Protein AF-A0A9D4TEA9-F1 (afdb_monomer_lite)

Secondary structure (DSSP, 8-state):
--HHHHHHHHHHHHHHHS--------PPP-SPP-SGGGSPPPHHHHHHHHHHS-TTSPP-TT---HHHHHT--HHHHHHHHHHHHHHHHHT---S---

Foldseek 3Di:
DDPVVVVVVVVVCCVVPPDDPPPDPPDDDPDDDDPVLLDQDDLVNLLVVLVPDDQPDQDDVVNDGSVNSNPDDPVVSVVVSVVVRVCSVVVHDPPDDD

Radius of gyration: 24.1 Å; chains: 1; bounding box: 57×52×38 Å

Organism: Rhipicephalus sanguineus (NCBI:txid34632)

pLDDT: mean 82.48, std 9.32, range [36.69, 93.81]

Structure (mmCIF, N/CA/C/O backbone):
data_AF-A0A9D4TEA9-F1
#
_entry.id   AF-A0A9D4TEA9-F1
#
loop_
_atom_site.group_PDB
_atom_site.id
_atom_site.type_symbol
_atom_site.label_ato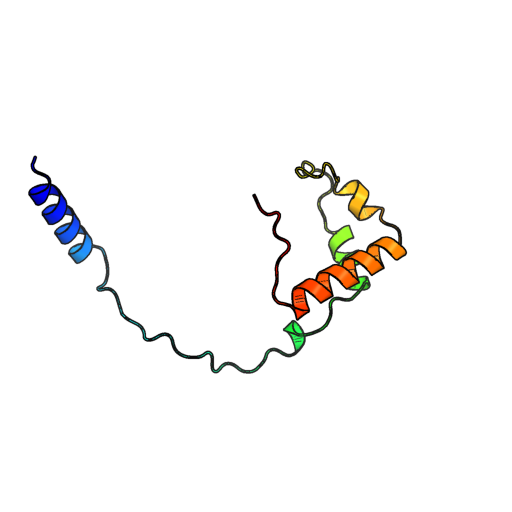m_id
_atom_site.label_alt_id
_atom_site.label_comp_id
_atom_site.label_asym_id
_atom_site.label_entity_id
_atom_site.label_seq_id
_atom_site.pdbx_PDB_ins_code
_atom_site.Cartn_x
_atom_site.Cartn_y
_atom_site.Cartn_z
_atom_site.occupancy
_atom_site.B_iso_or_equiv
_atom_site.auth_seq_id
_atom_site.auth_comp_id
_atom_site.auth_asym_id
_atom_site.auth_atom_id
_atom_site.pdbx_PDB_model_num
ATOM 1 N N . MET A 1 1 ? 37.610 38.470 -7.226 1.00 59.06 1 MET A N 1
ATOM 2 C CA . MET A 1 1 ? 37.529 37.021 -7.496 1.00 59.06 1 MET A CA 1
ATOM 3 C C . MET A 1 1 ? 36.556 36.858 -8.634 1.00 59.06 1 MET A C 1
ATOM 5 O O . MET A 1 1 ? 35.363 37.066 -8.445 1.00 59.06 1 MET A O 1
ATOM 9 N N . ASP A 1 2 ? 37.096 36.629 -9.822 1.00 78.00 2 ASP A N 1
ATOM 10 C CA . ASP A 1 2 ? 36.324 36.581 -11.057 1.00 78.00 2 ASP A CA 1
ATOM 11 C C . ASP A 1 2 ? 35.653 35.214 -11.218 1.00 78.00 2 ASP A C 1
ATOM 13 O O . ASP A 1 2 ? 36.156 34.195 -10.744 1.00 78.00 2 ASP A O 1
ATOM 17 N N . ALA A 1 3 ? 34.515 35.162 -11.910 1.00 73.50 3 ALA A N 1
ATOM 18 C CA . ALA A 1 3 ? 33.771 33.914 -12.119 1.00 73.50 3 ALA A CA 1
ATOM 19 C C . ALA A 1 3 ? 34.610 32.823 -12.824 1.00 73.50 3 ALA A C 1
ATOM 21 O O . ALA A 1 3 ? 34.409 31.628 -12.596 1.00 73.50 3 ALA A O 1
ATOM 22 N N . ALA A 1 4 ? 35.587 33.233 -13.638 1.00 76.25 4 ALA A N 1
ATOM 23 C CA . ALA A 1 4 ? 36.528 32.342 -14.316 1.00 76.25 4 ALA A CA 1
ATOM 24 C C . ALA A 1 4 ? 37.501 31.640 -13.347 1.00 76.25 4 ALA A C 1
ATOM 26 O O . ALA A 1 4 ? 37.881 30.488 -13.575 1.00 76.25 4 ALA A O 1
ATOM 27 N N . ASP A 1 5 ? 37.862 32.305 -12.249 1.00 83.88 5 ASP A N 1
ATOM 28 C CA . ASP A 1 5 ? 38.771 31.779 -11.227 1.00 83.88 5 ASP A CA 1
ATOM 29 C C . ASP A 1 5 ? 38.077 30.687 -10.397 1.00 83.88 5 ASP A C 1
ATOM 31 O O . ASP A 1 5 ? 38.581 29.571 -10.264 1.00 83.88 5 ASP A O 1
ATOM 35 N N . LEU A 1 6 ? 36.834 30.938 -9.969 1.00 80.88 6 LEU A N 1
ATOM 36 C CA . LEU A 1 6 ? 36.013 29.944 -9.265 1.00 80.88 6 LEU A CA 1
ATOM 37 C C . LEU A 1 6 ? 35.741 28.702 -10.124 1.00 80.88 6 LEU A C 1
ATOM 39 O O . LEU A 1 6 ? 35.861 27.579 -9.635 1.00 80.88 6 LEU A O 1
ATOM 43 N N . SER A 1 7 ? 35.430 28.884 -11.410 1.00 84.00 7 SER A N 1
ATOM 44 C CA . SER A 1 7 ? 35.211 27.772 -12.349 1.00 84.00 7 SER A CA 1
ATOM 45 C C . SER A 1 7 ? 36.451 26.877 -12.487 1.00 84.00 7 SER A C 1
ATOM 47 O O . SER A 1 7 ? 36.364 25.643 -12.482 1.00 84.00 7 SER A O 1
ATOM 49 N N . SER A 1 8 ? 37.631 27.499 -12.519 1.00 82.06 8 SER A N 1
ATOM 50 C CA . SER A 1 8 ? 38.915 26.799 -12.582 1.00 82.06 8 SER A CA 1
ATOM 51 C C . SER A 1 8 ? 39.208 26.031 -11.287 1.00 82.06 8 SER A C 1
ATOM 53 O O . SER A 1 8 ? 39.649 24.879 -11.340 1.00 82.06 8 SER A O 1
ATOM 55 N N . MET A 1 9 ? 38.890 26.610 -10.121 1.00 85.62 9 MET A N 1
ATOM 56 C CA . MET A 1 9 ? 39.021 25.928 -8.827 1.00 85.62 9 MET A CA 1
ATOM 57 C C . MET A 1 9 ? 38.089 24.718 -8.706 1.00 85.62 9 MET A C 1
ATOM 59 O O . MET A 1 9 ? 38.533 23.644 -8.292 1.00 85.62 9 MET A O 1
ATOM 63 N N . PHE A 1 10 ? 36.817 24.858 -9.095 1.00 85.88 10 PHE A N 1
ATOM 64 C CA . PHE A 1 10 ? 35.858 23.750 -9.071 1.00 85.88 10 PHE A CA 1
ATOM 65 C C . PHE A 1 10 ? 36.275 22.615 -10.006 1.00 85.88 10 PHE A C 1
ATOM 67 O O . PHE A 1 10 ? 36.204 21.451 -9.617 1.00 85.88 10 PHE A O 1
ATOM 74 N N . SER A 1 11 ? 36.792 22.939 -11.192 1.00 82.25 11 SER A N 1
ATOM 75 C CA . SER A 1 11 ? 37.298 21.943 -12.143 1.00 82.25 11 SER A CA 1
ATOM 76 C C . SER A 1 11 ? 38.503 21.176 -11.584 1.00 82.25 11 SER A C 1
ATOM 78 O O . SER A 1 11 ? 38.580 19.950 -11.694 1.00 82.25 11 SER A O 1
ATOM 80 N N . ASN A 1 12 ? 39.420 21.876 -10.910 1.00 84.12 12 ASN A N 1
ATOM 81 C CA . ASN A 1 12 ? 40.585 21.260 -10.279 1.00 84.12 12 ASN A CA 1
ATOM 82 C C . ASN A 1 12 ? 40.174 20.336 -9.119 1.00 84.12 12 ASN A C 1
ATOM 84 O O . ASN A 1 12 ? 40.614 19.187 -9.044 1.00 84.12 12 ASN A O 1
ATOM 88 N N . LEU A 1 13 ? 39.257 20.792 -8.262 1.00 83.81 13 LEU A N 1
ATOM 89 C CA . LEU A 1 13 ? 38.719 19.980 -7.169 1.00 83.81 13 LEU A CA 1
ATOM 90 C C . LEU A 1 13 ? 37.969 18.748 -7.679 1.00 83.81 13 LEU A C 1
ATOM 92 O O . LEU A 1 13 ? 38.185 17.657 -7.148 1.00 83.81 13 LEU A O 1
ATOM 96 N N . ALA A 1 14 ? 37.151 18.901 -8.723 1.00 83.25 14 ALA A N 1
ATOM 97 C CA . ALA A 1 14 ? 36.442 17.794 -9.353 1.00 83.25 14 ALA A CA 1
ATOM 98 C C . ALA A 1 14 ? 37.428 16.738 -9.873 1.00 83.25 14 ALA A C 1
ATOM 100 O O . ALA A 1 14 ? 37.312 15.575 -9.501 1.00 83.25 14 ALA A O 1
ATOM 101 N N . SER A 1 15 ? 38.466 17.140 -10.614 1.00 78.06 15 SER A N 1
ATOM 102 C CA . SER A 1 15 ? 39.475 16.206 -11.144 1.00 78.06 15 SER A CA 1
ATOM 103 C C . SER A 1 15 ? 40.266 15.450 -10.068 1.00 78.06 15 SER A C 1
ATOM 105 O O . SER A 1 15 ? 40.708 14.327 -10.296 1.00 78.06 15 SER A O 1
ATOM 107 N N . LYS A 1 16 ? 40.453 16.052 -8.886 1.00 82.56 16 LYS A N 1
ATOM 108 C CA . LYS A 1 16 ? 41.252 15.467 -7.801 1.00 82.56 16 LYS A CA 1
ATOM 109 C C . LYS A 1 16 ? 40.434 14.575 -6.868 1.00 82.56 16 LYS A C 1
ATOM 111 O O . LYS A 1 16 ? 41.003 13.736 -6.172 1.00 82.56 16 LYS A O 1
ATOM 116 N N . ARG A 1 17 ? 39.120 14.800 -6.781 1.00 84.31 17 ARG A N 1
ATOM 117 C CA . ARG A 1 17 ? 38.233 14.139 -5.809 1.00 84.31 17 ARG A CA 1
ATOM 118 C C . ARG A 1 17 ? 37.238 13.180 -6.441 1.00 84.31 17 ARG A C 1
ATOM 120 O O . ARG A 1 17 ? 36.789 12.274 -5.746 1.00 84.31 17 ARG A O 1
ATOM 127 N N . MET A 1 18 ? 36.883 13.376 -7.707 1.00 82.06 18 MET A N 1
ATOM 128 C CA . MET A 1 18 ? 35.911 12.538 -8.397 1.00 82.06 18 MET A CA 1
ATOM 129 C C . MET A 1 18 ? 36.626 11.621 -9.393 1.00 82.06 18 MET A C 1
ATOM 131 O O . MET A 1 18 ? 37.512 12.082 -10.116 1.00 82.06 18 MET A O 1
ATOM 135 N N . PRO A 1 19 ? 36.259 10.330 -9.460 1.00 76.75 19 PRO A N 1
ATOM 136 C CA . PRO A 1 19 ? 36.656 9.498 -10.586 1.00 76.75 19 PRO A CA 1
ATOM 137 C C . PRO A 1 19 ? 36.116 10.114 -11.890 1.00 76.75 19 PRO A C 1
ATOM 139 O O . PRO A 1 19 ? 35.081 10.791 -11.858 1.00 76.75 19 PRO A O 1
ATOM 142 N N . PRO A 1 20 ? 36.794 9.909 -13.035 1.00 75.75 20 PRO A N 1
ATOM 143 C CA . PRO A 1 20 ? 36.285 10.383 -14.315 1.00 75.75 20 PRO A CA 1
ATOM 144 C C . PRO A 1 20 ? 34.866 9.839 -14.526 1.00 75.75 20 PRO A C 1
ATOM 146 O O . PRO A 1 20 ? 34.596 8.702 -14.127 1.00 75.75 20 PRO A O 1
ATOM 149 N N . PRO A 1 21 ? 33.947 10.621 -15.120 1.00 71.50 21 PRO A N 1
ATOM 150 C CA . PRO A 1 21 ? 32.592 10.158 -15.368 1.00 71.50 21 PRO A CA 1
ATOM 151 C C . PRO A 1 21 ? 32.649 8.942 -16.293 1.00 71.50 21 PRO A C 1
ATOM 153 O O . PRO A 1 21 ? 32.874 9.063 -17.498 1.00 71.50 21 PRO A O 1
ATOM 156 N N . THR A 1 22 ? 32.477 7.752 -15.724 1.00 72.94 22 THR A N 1
ATOM 157 C CA . THR A 1 22 ? 32.385 6.520 -16.498 1.00 72.94 22 THR A CA 1
ATOM 158 C C . THR A 1 22 ? 31.051 6.549 -17.227 1.00 72.94 22 THR A C 1
ATOM 160 O O . THR A 1 22 ? 29.998 6.359 -16.619 1.00 72.94 22 THR A O 1
ATOM 163 N N . GLN A 1 23 ? 31.087 6.797 -18.535 1.00 70.94 23 GLN A N 1
ATOM 164 C CA . GLN A 1 23 ? 29.926 6.610 -19.399 1.00 70.94 23 GLN A CA 1
ATOM 165 C C . GLN A 1 23 ? 29.712 5.106 -19.569 1.00 70.94 23 GLN A C 1
ATOM 167 O O . GLN A 1 23 ? 30.210 4.486 -20.506 1.00 70.94 23 GLN A O 1
ATOM 172 N N . ILE A 1 24 ? 29.038 4.493 -18.599 1.00 76.19 24 ILE A N 1
ATOM 173 C CA . ILE A 1 24 ? 28.596 3.108 -18.711 1.00 76.19 24 ILE A CA 1
ATOM 174 C C . ILE A 1 24 ? 27.411 3.138 -19.682 1.00 76.19 24 ILE A C 1
ATOM 176 O O . ILE A 1 24 ? 26.405 3.770 -19.351 1.00 76.19 24 ILE A O 1
ATOM 180 N N . PRO A 1 25 ? 27.500 2.515 -20.875 1.00 79.19 25 PRO A N 1
ATOM 181 C CA . PRO A 1 25 ? 26.333 2.394 -21.732 1.00 79.19 25 PRO A CA 1
ATOM 182 C C . PRO A 1 25 ? 25.259 1.655 -20.940 1.00 79.19 25 PRO A C 1
ATOM 184 O O . PRO A 1 25 ? 25.532 0.602 -20.354 1.00 79.19 25 PRO A O 1
ATOM 187 N N . MET A 1 26 ? 24.065 2.240 -20.877 1.00 74.69 26 MET A N 1
ATOM 188 C CA . MET A 1 26 ? 22.923 1.631 -20.212 1.00 74.69 26 MET A CA 1
ATOM 189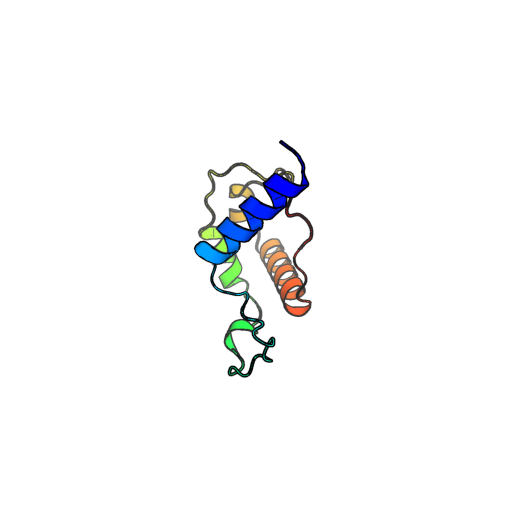 C C . MET A 1 26 ? 22.652 0.302 -20.920 1.00 74.69 26 MET A C 1
ATOM 191 O O . MET A 1 26 ? 22.283 0.281 -22.090 1.00 74.69 26 MET A O 1
ATOM 195 N N . ARG A 1 27 ? 22.977 -0.809 -20.254 1.00 81.50 27 ARG A N 1
ATOM 196 C CA . ARG A 1 27 ? 22.728 -2.149 -20.784 1.00 81.50 27 ARG A CA 1
ATOM 197 C C . ARG A 1 27 ? 21.271 -2.487 -20.537 1.00 81.50 27 ARG A C 1
ATOM 199 O O . ARG A 1 27 ? 20.764 -2.212 -19.448 1.00 81.50 27 ARG A O 1
ATOM 206 N N . ASP A 1 28 ? 20.647 -3.133 -21.511 1.00 83.44 28 ASP A N 1
ATOM 207 C CA . ASP A 1 28 ? 19.333 -3.725 -21.312 1.00 83.44 28 ASP A CA 1
ATOM 208 C C . ASP A 1 28 ? 19.403 -4.757 -20.185 1.00 83.44 28 ASP A C 1
ATOM 210 O O . ASP A 1 28 ? 20.393 -5.482 -20.024 1.00 83.44 28 ASP A O 1
ATOM 214 N N . TYR A 1 29 ? 18.361 -4.791 -19.362 1.00 80.88 29 TYR A N 1
ATOM 215 C CA . TYR A 1 29 ? 18.258 -5.764 -18.288 1.00 80.88 29 TYR A CA 1
ATOM 216 C C . TYR A 1 29 ? 18.105 -7.169 -18.886 1.00 80.88 29 TYR A C 1
ATOM 218 O O . TYR A 1 29 ? 17.132 -7.448 -19.579 1.00 80.88 29 TYR A O 1
ATOM 226 N N . VAL A 1 30 ? 19.068 -8.055 -18.607 1.00 81.12 30 VAL A N 1
ATOM 227 C CA . VAL A 1 30 ? 19.098 -9.452 -19.099 1.00 81.12 30 VAL A CA 1
ATOM 228 C C . VAL A 1 30 ? 18.849 -10.463 -17.968 1.00 81.12 30 VAL A C 1
ATOM 230 O O . VAL A 1 30 ? 19.205 -11.635 -18.077 1.00 81.12 30 VAL A O 1
ATOM 233 N N . GLY A 1 31 ? 18.316 -10.010 -16.830 1.00 83.75 31 GLY A N 1
ATOM 234 C CA . GLY A 1 31 ? 17.993 -10.901 -15.716 1.00 83.75 31 GLY A CA 1
ATOM 235 C C . GLY A 1 31 ? 16.806 -11.809 -16.038 1.00 83.75 31 GLY A C 1
ATOM 236 O O . GLY A 1 31 ? 15.991 -11.498 -16.907 1.00 83.75 31 GLY A O 1
ATOM 237 N N . ALA A 1 32 ? 16.710 -12.936 -15.330 1.00 80.81 32 ALA A N 1
ATOM 238 C CA . ALA A 1 32 ? 15.542 -13.806 -15.422 1.00 80.81 32 ALA A CA 1
ATOM 239 C C . ALA A 1 32 ? 14.274 -13.046 -14.984 1.00 80.81 32 ALA A C 1
ATOM 241 O O . ALA A 1 32 ? 14.352 -12.222 -14.065 1.00 80.81 32 ALA A O 1
ATOM 242 N N . PRO A 1 33 ? 13.116 -13.308 -15.613 1.00 74.75 33 PRO A N 1
ATOM 243 C CA . PRO A 1 33 ? 11.856 -12.739 -15.157 1.00 7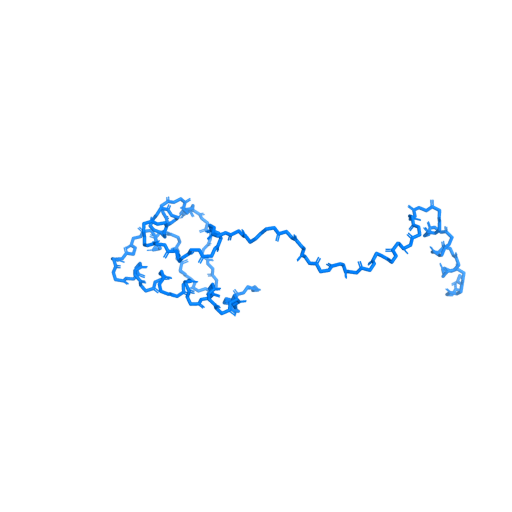4.75 33 PRO A CA 1
ATOM 244 C C . PRO A 1 33 ? 11.580 -13.188 -13.717 1.00 74.75 33 PRO A C 1
ATOM 246 O O . PRO A 1 33 ? 11.772 -14.354 -13.376 1.00 74.75 33 PRO A O 1
ATOM 249 N N . ASN A 1 34 ? 11.144 -12.257 -12.866 1.00 77.19 34 ASN A N 1
ATOM 250 C CA . ASN A 1 34 ? 10.688 -12.591 -11.522 1.00 77.19 34 ASN A CA 1
ATOM 251 C C . ASN A 1 34 ? 9.173 -12.809 -11.548 1.00 77.19 34 ASN A C 1
ATOM 253 O O . ASN A 1 34 ? 8.402 -11.850 -11.511 1.00 77.19 34 ASN A O 1
ATOM 257 N N . GLU A 1 35 ? 8.767 -14.073 -11.629 1.00 71.31 35 GLU A N 1
ATOM 258 C CA . GLU A 1 35 ? 7.359 -14.470 -11.709 1.00 71.31 35 GLU A CA 1
ATOM 259 C C . GLU A 1 35 ? 6.572 -14.117 -10.435 1.00 71.31 35 GLU A C 1
ATOM 261 O O . GLU A 1 35 ? 5.388 -13.805 -10.524 1.00 71.31 35 GLU A O 1
ATOM 266 N N . GLU A 1 36 ? 7.229 -14.076 -9.269 1.00 72.25 36 GLU A N 1
ATOM 267 C CA . GLU A 1 36 ? 6.586 -13.760 -7.984 1.00 72.25 36 GLU A CA 1
ATOM 268 C C . GLU A 1 36 ? 6.173 -12.284 -7.885 1.00 72.25 36 GLU A C 1
ATOM 270 O O . GLU A 1 36 ? 5.139 -11.960 -7.307 1.00 72.25 36 GLU A O 1
ATOM 275 N N . LEU A 1 37 ? 6.952 -11.373 -8.483 1.00 69.75 37 LEU A N 1
ATOM 276 C CA . LEU A 1 37 ? 6.649 -9.933 -8.497 1.00 69.75 37 LEU A CA 1
ATOM 277 C C . LEU A 1 37 ? 5.477 -9.571 -9.422 1.00 69.75 37 LEU A C 1
ATOM 279 O O . LEU A 1 37 ? 4.952 -8.464 -9.324 1.00 69.75 37 LEU A O 1
ATOM 283 N N . GLY A 1 38 ? 5.092 -10.474 -10.327 1.00 68.38 38 GLY A N 1
ATOM 284 C CA . GLY A 1 38 ? 3.981 -10.277 -11.258 1.00 68.38 38 GLY A CA 1
ATOM 285 C C . GLY A 1 38 ? 2.635 -10.786 -10.743 1.00 68.38 38 GLY A C 1
ATOM 286 O O . GLY A 1 38 ? 1.638 -10.675 -11.456 1.00 68.38 38 GLY A O 1
ATOM 287 N N . TRP A 1 39 ? 2.587 -11.384 -9.549 1.00 83.75 39 TRP A N 1
ATOM 288 C CA . TRP A 1 39 ? 1.338 -11.911 -9.011 1.00 83.75 39 TRP A CA 1
ATOM 289 C C . TRP A 1 39 ? 0.404 -10.798 -8.529 1.00 83.75 39 TRP A C 1
ATOM 291 O O . TRP A 1 39 ? 0.862 -9.794 -7.976 1.00 83.75 39 TRP A O 1
ATOM 301 N N . PRO A 1 40 ? -0.916 -10.969 -8.720 1.00 88.25 40 PRO A N 1
ATOM 302 C CA . PRO A 1 40 ? -1.887 -10.036 -8.183 1.00 88.25 40 PRO A CA 1
ATOM 303 C C . PRO A 1 40 ? -1.861 -10.078 -6.653 1.00 88.25 40 PRO A C 1
ATOM 305 O O . PRO A 1 40 ? -1.819 -11.143 -6.037 1.00 88.25 40 PRO A O 1
ATOM 308 N N . ILE A 1 41 ? -1.952 -8.900 -6.052 1.00 90.94 41 ILE A N 1
ATOM 309 C CA . ILE A 1 41 ? -2.098 -8.701 -4.617 1.00 90.94 41 ILE A CA 1
ATOM 310 C C . ILE A 1 41 ? -3.424 -9.318 -4.172 1.00 90.94 41 ILE A C 1
ATOM 312 O O . ILE A 1 41 ? -4.482 -9.057 -4.752 1.00 90.94 41 ILE A O 1
ATOM 316 N N . THR A 1 42 ? -3.379 -10.110 -3.109 1.00 93.38 42 THR A N 1
ATOM 317 C C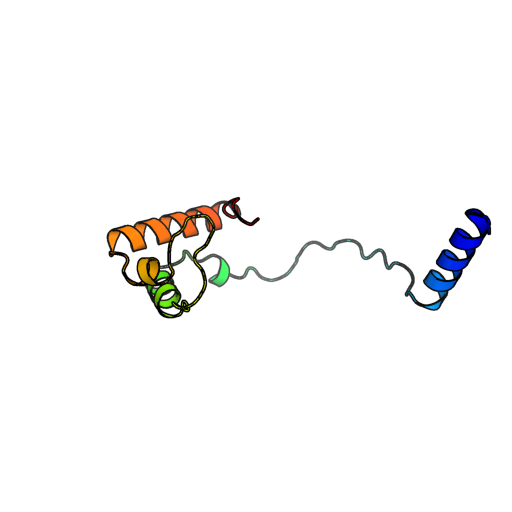A . THR A 1 42 ? -4.544 -10.775 -2.524 1.00 93.38 42 THR A CA 1
ATOM 318 C C . THR A 1 42 ? -5.161 -9.959 -1.386 1.00 93.38 42 THR A C 1
ATOM 320 O O . THR A 1 42 ? -4.489 -9.201 -0.684 1.00 93.38 42 THR A O 1
ATOM 323 N N . GLU A 1 43 ? -6.452 -10.167 -1.113 1.00 93.00 43 GLU A N 1
ATOM 324 C CA . GLU A 1 43 ? -7.128 -9.505 0.016 1.00 93.00 43 GLU A CA 1
ATOM 325 C C . GLU A 1 43 ? -6.514 -9.881 1.376 1.00 93.00 43 GLU A C 1
ATOM 327 O O . GLU A 1 43 ? -6.542 -9.096 2.328 1.00 93.00 43 GLU A O 1
ATOM 332 N N . ALA A 1 44 ? -5.953 -11.091 1.487 1.00 91.88 44 ALA A N 1
ATOM 333 C CA . ALA A 1 44 ? -5.267 -11.552 2.690 1.00 91.88 44 ALA A CA 1
ATOM 334 C C . ALA A 1 44 ? -3.992 -10.739 2.954 1.00 91.88 44 ALA A C 1
ATOM 336 O O . ALA A 1 44 ? -3.738 -10.347 4.095 1.00 91.88 44 ALA A O 1
ATOM 337 N N . GLU A 1 45 ? -3.225 -10.430 1.906 1.00 91.69 45 GLU A N 1
ATOM 338 C CA . GLU A 1 45 ? -2.039 -9.577 2.000 1.00 91.69 45 GLU A CA 1
ATOM 339 C C . GLU A 1 45 ? -2.406 -8.147 2.374 1.00 91.69 45 GLU A C 1
ATOM 341 O O . GLU A 1 45 ? -1.783 -7.581 3.274 1.00 91.69 45 GLU A O 1
ATOM 346 N N . VAL A 1 46 ? -3.459 -7.587 1.767 1.00 92.25 46 VAL A N 1
ATOM 347 C CA . VAL A 1 46 ? -3.960 -6.251 2.126 1.00 92.25 46 VAL A CA 1
ATOM 348 C C . VAL A 1 46 ? -4.389 -6.219 3.592 1.00 92.25 46 VAL A C 1
ATOM 350 O O . VAL A 1 46 ? -3.977 -5.332 4.339 1.00 92.25 46 VAL A O 1
ATOM 353 N N . ARG A 1 47 ? -5.141 -7.221 4.060 1.00 91.75 47 ARG A N 1
ATOM 354 C CA . ARG A 1 47 ? -5.585 -7.305 5.460 1.00 91.75 47 ARG A CA 1
ATOM 355 C C . ARG A 1 47 ? -4.407 -7.461 6.429 1.00 91.75 47 ARG A C 1
ATOM 357 O O . ARG A 1 47 ? -4.381 -6.826 7.484 1.00 91.75 47 ARG A O 1
ATOM 364 N N . HIS A 1 48 ? -3.396 -8.250 6.069 1.00 92.56 48 HIS A N 1
ATOM 365 C CA . HIS A 1 48 ? -2.163 -8.373 6.853 1.00 92.56 48 HIS A CA 1
ATOM 366 C C . HIS A 1 48 ? -1.372 -7.063 6.903 1.00 92.56 48 HIS A C 1
ATOM 368 O O . HIS A 1 48 ? -0.888 -6.672 7.968 1.00 92.56 48 HIS A O 1
ATOM 374 N N . ALA A 1 49 ? -1.271 -6.358 5.775 1.00 91.06 49 ALA A N 1
ATOM 375 C CA . ALA A 1 49 ? -0.619 -5.059 5.694 1.00 91.06 49 ALA A CA 1
ATOM 376 C C . ALA A 1 49 ? -1.332 -4.027 6.577 1.00 91.06 49 ALA A C 1
ATOM 378 O O . ALA A 1 49 ? -0.675 -3.397 7.405 1.00 91.06 49 ALA A O 1
ATOM 379 N N . LEU A 1 50 ? -2.664 -3.932 6.492 1.00 90.25 50 LEU A N 1
ATOM 380 C CA . LEU A 1 50 ? -3.493 -3.053 7.328 1.00 90.25 50 LEU A CA 1
ATOM 381 C C . LEU A 1 50 ? -3.287 -3.306 8.829 1.00 90.25 50 LEU A C 1
ATOM 383 O O . LEU A 1 50 ? -3.181 -2.362 9.613 1.00 90.25 50 LEU A O 1
ATOM 387 N N . ASN A 1 51 ? -3.147 -4.569 9.236 1.00 88.62 51 ASN A N 1
ATOM 388 C CA . ASN A 1 51 ? -2.884 -4.932 10.631 1.00 88.62 51 ASN A CA 1
ATOM 389 C C . ASN A 1 51 ? -1.497 -4.499 11.129 1.00 88.62 51 ASN A C 1
ATOM 391 O O . ASN A 1 51 ? -1.328 -4.245 12.324 1.00 88.62 51 ASN A O 1
ATOM 395 N N . LYS A 1 52 ? -0.511 -4.390 10.233 1.00 90.31 52 LYS A N 1
ATOM 396 C CA . LYS A 1 52 ? 0.846 -3.920 10.554 1.00 90.31 52 LYS A CA 1
ATOM 397 C C . LYS A 1 52 ? 0.968 -2.398 10.611 1.00 90.31 52 LYS A C 1
ATOM 399 O O . LYS A 1 52 ? 1.970 -1.896 11.124 1.00 90.31 52 LYS A O 1
ATOM 404 N N . VAL A 1 53 ? -0.012 -1.652 10.100 1.00 88.06 53 VAL A N 1
ATOM 405 C CA . VAL A 1 53 ? 0.049 -0.187 10.066 1.00 88.06 53 VAL A CA 1
ATOM 406 C C . VAL A 1 53 ? 0.057 0.387 11.487 1.00 88.06 53 VAL A C 1
ATOM 408 O O . VAL A 1 53 ? -0.769 0.054 12.341 1.00 88.06 53 VAL A O 1
ATOM 411 N N . ARG A 1 54 ? 0.985 1.316 11.750 1.00 85.25 54 ARG A N 1
ATOM 412 C CA . ARG A 1 54 ? 1.068 2.019 13.034 1.00 85.25 54 ARG A CA 1
ATOM 413 C C . ARG A 1 54 ? -0.098 3.001 13.166 1.00 85.25 54 ARG A C 1
ATOM 415 O O . ARG A 1 54 ? -0.198 3.972 12.427 1.00 85.25 54 ARG A O 1
ATOM 422 N N . THR A 1 55 ? -0.951 2.799 14.164 1.00 82.94 55 THR A N 1
ATOM 423 C CA . THR A 1 55 ? -2.175 3.598 14.369 1.00 82.94 55 THR A CA 1
ATOM 424 C C . THR A 1 55 ? -1.951 4.966 15.021 1.00 82.94 55 THR A C 1
ATOM 426 O O . THR A 1 55 ? -2.916 5.684 15.274 1.00 82.94 55 THR A O 1
ATOM 429 N N . THR A 1 56 ? -0.710 5.299 15.383 1.00 80.69 56 THR A N 1
ATOM 430 C CA . THR A 1 56 ? -0.357 6.520 16.134 1.00 80.69 56 THR A CA 1
ATOM 431 C C . THR A 1 56 ? 0.294 7.595 15.268 1.00 80.69 56 THR A C 1
ATOM 433 O O . THR A 1 56 ? 0.798 8.576 15.804 1.00 80.69 56 THR A O 1
ATOM 436 N N . THR A 1 57 ? 0.386 7.387 13.958 1.00 80.44 57 THR A N 1
ATOM 437 C CA . THR A 1 57 ? 0.915 8.388 13.028 1.00 80.44 57 THR A CA 1
ATOM 438 C C . THR A 1 57 ? -0.150 9.428 12.703 1.00 80.44 57 THR A C 1
ATOM 440 O O . THR A 1 57 ? -1.348 9.139 12.764 1.00 80.44 57 THR A O 1
ATOM 443 N N . ALA A 1 58 ? 0.298 10.641 12.376 1.00 78.69 58 ALA A N 1
ATOM 444 C CA . ALA A 1 58 ? -0.593 11.706 11.942 1.00 78.69 58 ALA A CA 1
ATOM 445 C C . ALA A 1 58 ? -1.327 11.290 10.651 1.00 78.69 58 ALA A C 1
ATOM 447 O O . ALA A 1 58 ? -0.714 10.630 9.806 1.00 78.69 58 ALA A O 1
ATOM 448 N N . PRO A 1 59 ? -2.621 11.628 10.514 1.00 81.25 59 PRO A N 1
ATOM 449 C CA . PRO A 1 59 ? -3.352 11.417 9.271 1.00 81.25 59 PRO A CA 1
ATOM 450 C C . PRO A 1 59 ? -2.735 12.242 8.137 1.00 81.25 59 PRO A C 1
ATOM 452 O O . PRO A 1 59 ? -2.106 13.276 8.381 1.00 81.25 59 PRO A O 1
ATOM 455 N N . GLY A 1 60 ? -2.918 11.770 6.906 1.00 80.75 60 GLY A N 1
ATOM 456 C CA . GLY A 1 60 ? -2.512 12.502 5.714 1.00 80.75 60 GLY A CA 1
ATOM 457 C C . GLY A 1 60 ? -3.379 13.744 5.461 1.00 80.75 60 GLY A C 1
ATOM 458 O O . GLY A 1 60 ? -4.278 14.060 6.247 1.00 80.75 60 GLY A O 1
ATOM 459 N N . PRO A 1 61 ? -3.151 14.453 4.339 1.00 81.56 61 PRO A N 1
ATOM 460 C CA . PRO A 1 61 ? -3.993 15.579 3.919 1.00 81.56 61 PRO A CA 1
ATOM 461 C C . PRO A 1 61 ? -5.455 15.171 3.659 1.00 81.56 61 PRO A C 1
ATOM 463 O O . PRO A 1 61 ? -6.350 16.011 3.701 1.00 81.56 61 PRO A O 1
ATOM 466 N N . ASP A 1 62 ? -5.704 13.879 3.443 1.00 81.69 62 ASP A N 1
ATOM 467 C CA . ASP A 1 62 ? -7.028 13.268 3.314 1.00 81.69 62 ASP A CA 1
ATOM 468 C C . ASP A 1 62 ? -7.782 13.133 4.650 1.00 81.69 62 ASP A C 1
ATOM 470 O O . ASP A 1 62 ? -8.954 12.763 4.665 1.00 81.69 62 ASP A O 1
ATOM 474 N N . SER A 1 63 ? -7.133 13.443 5.779 1.00 81.69 63 SER A N 1
ATOM 475 C CA . SER A 1 63 ? -7.671 13.275 7.135 1.00 81.69 63 SER A CA 1
ATOM 476 C C . SER A 1 63 ? -8.084 11.834 7.477 1.00 81.69 63 SER A C 1
ATOM 478 O O . SER A 1 63 ? -8.748 11.603 8.493 1.00 81.69 63 SER A O 1
ATOM 480 N N . VAL A 1 64 ? -7.670 10.843 6.681 1.00 83.50 64 VAL A N 1
ATOM 481 C CA . VAL A 1 64 ? -7.963 9.432 6.941 1.00 83.50 64 VAL A CA 1
ATOM 482 C C . VAL A 1 64 ? -6.945 8.906 7.944 1.00 83.50 64 VAL A C 1
ATOM 484 O O . VAL A 1 64 ? -5.733 8.969 7.746 1.00 83.50 64 VAL A O 1
ATOM 487 N N . THR A 1 65 ? -7.430 8.389 9.074 1.00 85.38 65 THR A N 1
ATOM 488 C CA . THR A 1 65 ? -6.542 7.848 10.107 1.00 85.38 65 THR A CA 1
ATOM 489 C C . THR A 1 65 ? -6.220 6.381 9.848 1.00 85.38 65 THR A C 1
ATOM 491 O O . THR A 1 65 ? -7.069 5.599 9.421 1.00 85.38 65 THR A O 1
ATOM 494 N N . ASN A 1 66 ? -5.027 5.958 10.260 1.00 85.62 66 ASN A N 1
ATOM 495 C CA . ASN A 1 66 ? -4.634 4.547 10.225 1.00 85.62 66 ASN A CA 1
ATOM 496 C C . ASN A 1 66 ? -5.529 3.641 11.089 1.00 85.62 66 ASN A C 1
ATOM 498 O O . ASN A 1 66 ? -5.596 2.436 10.861 1.00 85.62 66 ASN A O 1
ATOM 502 N N . LYS A 1 67 ? -6.247 4.203 12.073 1.00 85.19 67 LYS A N 1
ATOM 503 C CA . LYS A 1 67 ? -7.274 3.466 12.826 1.00 85.19 67 LYS A CA 1
ATOM 504 C C . LYS A 1 67 ? -8.486 3.147 11.957 1.00 85.19 67 LYS A C 1
ATOM 506 O O . LYS A 1 67 ? -9.010 2.044 12.052 1.00 85.19 67 LYS A O 1
ATOM 511 N N . THR A 1 68 ? -8.905 4.093 11.118 1.00 85.38 68 THR A N 1
ATOM 512 C CA . THR A 1 68 ? -10.005 3.906 10.166 1.00 85.38 68 THR A CA 1
ATOM 513 C C . THR A 1 68 ? -9.652 2.816 9.161 1.00 85.38 68 THR A C 1
ATOM 515 O O . THR A 1 68 ? -10.444 1.905 8.961 1.00 85.38 68 THR A O 1
ATOM 518 N N . LEU A 1 69 ? -8.426 2.842 8.626 1.00 85.38 69 LEU A N 1
ATOM 519 C CA . LEU A 1 69 ? -7.937 1.817 7.698 1.00 85.38 69 LEU A CA 1
ATOM 520 C C . LEU A 1 69 ? -7.922 0.410 8.319 1.00 85.38 69 LEU A C 1
ATOM 522 O O . LEU A 1 69 ? -8.227 -0.571 7.652 1.00 85.38 69 LEU A O 1
ATOM 526 N N . ARG A 1 70 ? -7.621 0.288 9.615 1.00 85.88 70 ARG A N 1
ATOM 527 C CA . ARG A 1 70 ? -7.621 -1.017 10.297 1.00 85.88 70 ARG A CA 1
ATOM 528 C C . ARG A 1 70 ? -9.023 -1.575 10.571 1.00 85.88 70 ARG A C 1
ATOM 530 O O . ARG A 1 70 ? -9.157 -2.769 10.802 1.00 85.88 70 ARG A O 1
ATOM 537 N N . ASN A 1 71 ? -10.041 -0.718 10.558 1.00 86.75 71 ASN A N 1
ATOM 538 C CA . ASN A 1 71 ? -11.433 -1.074 10.837 1.00 86.75 71 ASN A CA 1
ATOM 539 C C . ASN A 1 71 ? -12.303 -1.081 9.564 1.00 86.75 71 ASN A C 1
ATOM 541 O O . ASN A 1 71 ? -13.524 -0.978 9.670 1.00 86.75 71 ASN A O 1
ATOM 545 N N . LEU A 1 72 ? -11.688 -1.149 8.379 1.00 87.69 72 LEU A N 1
ATOM 546 C CA . LEU A 1 72 ? -12.405 -1.263 7.109 1.00 87.69 72 LEU A CA 1
ATOM 547 C C . LEU A 1 72 ? -13.212 -2.564 7.050 1.00 87.69 72 LEU A C 1
ATOM 549 O O . LEU A 1 72 ? -12.767 -3.609 7.525 1.00 87.69 72 LEU A O 1
ATOM 553 N N . ASP A 1 73 ? -14.393 -2.485 6.445 1.00 90.88 73 ASP A N 1
ATOM 554 C CA . ASP A 1 73 ? -15.216 -3.644 6.128 1.00 90.88 73 ASP A CA 1
ATOM 555 C C . ASP A 1 73 ? -14.642 -4.431 4.937 1.00 90.88 73 ASP A C 1
ATOM 557 O O . ASP A 1 73 ? -13.805 -3.944 4.169 1.00 90.88 73 ASP A O 1
ATOM 561 N N . ASP A 1 74 ? -15.124 -5.659 4.763 1.00 89.81 74 ASP A N 1
ATOM 562 C CA . ASP A 1 74 ? -14.615 -6.570 3.740 1.00 89.81 74 ASP A CA 1
ATOM 563 C C . ASP A 1 74 ? -14.837 -6.054 2.308 1.00 89.81 74 ASP A C 1
ATOM 565 O O . ASP A 1 74 ? -13.981 -6.276 1.450 1.00 89.81 74 ASP A O 1
ATOM 569 N N . GLN A 1 75 ? -15.923 -5.316 2.037 1.00 92.81 75 GLN A N 1
ATOM 570 C CA . GLN A 1 75 ? -16.158 -4.758 0.699 1.00 92.81 75 GLN A CA 1
ATOM 571 C C . GLN A 1 75 ? -15.132 -3.674 0.378 1.00 92.81 75 GLN A C 1
ATOM 573 O O . GLN A 1 75 ? -14.596 -3.626 -0.732 1.00 92.81 75 GLN A O 1
ATOM 578 N N . SER A 1 76 ? -14.817 -2.832 1.359 1.00 91.75 76 SER A N 1
ATOM 579 C CA . SER A 1 76 ? -13.798 -1.800 1.203 1.00 91.75 76 SER A CA 1
ATOM 580 C C . SER A 1 76 ? -12.391 -2.386 1.031 1.00 91.75 76 SER A C 1
ATOM 582 O O . SER A 1 76 ? -11.608 -1.871 0.232 1.00 91.75 76 SER A O 1
ATOM 584 N N . ILE A 1 77 ? -12.067 -3.492 1.714 1.00 92.50 77 ILE A N 1
ATOM 585 C CA . ILE A 1 77 ? -10.799 -4.218 1.510 1.00 92.50 77 ILE A CA 1
ATOM 586 C C . ILE A 1 77 ? -10.727 -4.794 0.092 1.00 92.50 77 ILE A C 1
ATOM 588 O O . ILE A 1 77 ? -9.690 -4.676 -0.565 1.00 92.50 77 ILE A O 1
ATOM 592 N N . SER A 1 78 ? -11.828 -5.356 -0.409 1.00 93.81 78 SER A N 1
ATOM 593 C CA . SER A 1 78 ? -11.903 -5.858 -1.783 1.00 93.81 78 SER A CA 1
ATOM 594 C C . SER A 1 78 ? -11.664 -4.736 -2.802 1.00 93.81 78 SER A C 1
ATOM 596 O O . SER A 1 78 ? -10.831 -4.863 -3.700 1.00 93.81 78 SER A O 1
ATOM 598 N N . LYS A 1 79 ? -12.282 -3.565 -2.588 1.00 93.31 79 LYS A N 1
ATOM 599 C CA . LYS A 1 79 ? -12.085 -2.375 -3.433 1.00 93.31 79 LYS A CA 1
ATOM 600 C C . LYS A 1 79 ? -10.657 -1.834 -3.410 1.00 93.31 79 LYS A C 1
ATOM 602 O O . LYS A 1 79 ? -10.138 -1.451 -4.456 1.00 93.31 79 LYS A O 1
ATOM 607 N N . LEU A 1 80 ? -10.004 -1.815 -2.248 1.00 91.62 80 LEU A N 1
ATOM 608 C CA . LEU A 1 80 ? -8.590 -1.438 -2.149 1.00 91.62 80 LEU A CA 1
ATOM 609 C C . LEU A 1 80 ? -7.686 -2.424 -2.891 1.00 91.62 80 LEU A C 1
ATOM 611 O O . LEU A 1 80 ? -6.760 -2.008 -3.580 1.00 91.62 80 LEU A O 1
ATOM 615 N N . THR A 1 81 ? -7.975 -3.718 -2.779 1.00 93.81 81 THR A N 1
ATOM 616 C CA . THR A 1 81 ? -7.223 -4.775 -3.465 1.00 93.81 81 THR A CA 1
ATOM 617 C C . THR A 1 81 ? -7.350 -4.640 -4.985 1.00 93.81 81 THR A C 1
ATOM 619 O O . THR A 1 81 ? -6.347 -4.682 -5.695 1.00 93.81 81 THR A O 1
ATOM 622 N N . GLU A 1 82 ? -8.565 -4.397 -5.488 1.00 93.56 82 GLU A N 1
ATOM 623 C CA . GLU A 1 82 ? -8.830 -4.099 -6.902 1.00 93.56 82 GLU A CA 1
ATOM 624 C C . GLU A 1 82 ? -8.035 -2.869 -7.368 1.00 93.56 82 GLU A C 1
ATOM 626 O O . GLU A 1 82 ? -7.358 -2.911 -8.395 1.00 93.56 82 GLU A O 1
ATOM 631 N N . TYR A 1 83 ? -8.051 -1.794 -6.576 1.00 91.56 83 TYR A N 1
ATOM 632 C CA . TYR A 1 83 ? -7.334 -0.563 -6.892 1.00 91.56 83 TYR A CA 1
ATOM 633 C C . TYR A 1 83 ? -5.811 -0.752 -6.955 1.00 91.56 83 TYR A C 1
ATOM 635 O O . TYR A 1 83 ? -5.173 -0.295 -7.903 1.00 91.56 83 TYR A O 1
ATOM 643 N N . TYR A 1 84 ? -5.216 -1.453 -5.987 1.00 90.56 84 TYR A N 1
ATOM 644 C CA . TYR A 1 84 ? -3.774 -1.704 -5.992 1.00 90.56 84 TYR A CA 1
ATOM 645 C C . TYR A 1 84 ? -3.337 -2.576 -7.166 1.00 90.56 84 TYR A C 1
ATOM 647 O O . TYR A 1 84 ? -2.331 -2.269 -7.803 1.00 90.56 84 TYR A O 1
ATOM 655 N N . ASN A 1 85 ? -4.109 -3.612 -7.495 1.00 91.69 85 ASN A N 1
ATOM 656 C CA . ASN A 1 85 ? -3.833 -4.444 -8.664 1.00 91.69 85 ASN A CA 1
ATOM 657 C C . ASN A 1 85 ? -3.958 -3.662 -9.970 1.00 91.69 85 ASN A C 1
ATOM 659 O O . ASN A 1 85 ? -3.134 -3.832 -10.862 1.00 91.69 85 ASN A O 1
ATOM 663 N N . HIS A 1 86 ? -4.923 -2.748 -10.058 1.00 90.88 86 HIS A N 1
ATOM 664 C CA . HIS A 1 86 ? -5.053 -1.863 -11.209 1.00 90.88 86 HIS A CA 1
ATOM 665 C C . HIS A 1 86 ? -3.825 -0.957 -11.396 1.00 90.88 86 HIS A C 1
ATOM 667 O O . HIS A 1 86 ? -3.338 -0.785 -12.514 1.00 90.88 86 HIS A O 1
ATOM 673 N N . CYS A 1 87 ? -3.299 -0.393 -10.304 1.00 88.56 87 CYS A N 1
ATOM 674 C CA . CYS A 1 87 ? -2.058 0.386 -10.323 1.00 88.56 87 CYS A CA 1
ATOM 675 C C . CYS A 1 87 ? -0.843 -0.470 -10.710 1.00 88.56 87 CYS A C 1
ATOM 677 O O . CYS A 1 87 ? 0.001 -0.015 -11.483 1.00 88.56 87 CYS A O 1
ATOM 679 N N . LEU A 1 88 ? -0.767 -1.705 -10.203 1.00 86.81 88 LEU A N 1
ATOM 680 C CA . LEU A 1 88 ? 0.308 -2.650 -10.507 1.00 86.81 88 LEU A CA 1
ATOM 681 C C . LEU A 1 88 ? 0.314 -3.048 -11.990 1.00 86.81 88 LEU A C 1
ATOM 683 O O . LEU A 1 88 ? 1.366 -3.014 -12.620 1.00 86.81 88 LEU A O 1
ATOM 687 N N . GLU A 1 89 ? -0.854 -3.357 -12.558 1.00 87.06 89 GLU A N 1
ATOM 688 C CA . GLU A 1 89 ? -1.009 -3.735 -13.969 1.00 87.06 89 GLU A CA 1
ATOM 689 C C . GLU A 1 89 ? -0.636 -2.587 -14.916 1.00 87.06 89 GLU A C 1
ATOM 691 O O . GLU A 1 89 ? 0.024 -2.796 -15.933 1.00 87.06 89 GLU A O 1
ATOM 696 N N . LYS A 1 90 ? -1.020 -1.354 -14.569 1.00 86.38 90 LYS A N 1
ATOM 697 C CA . LYS A 1 90 ? -0.702 -0.164 -15.369 1.00 86.38 90 LYS A CA 1
ATOM 698 C C . LYS A 1 90 ? 0.723 0.350 -15.180 1.00 86.38 90 LYS A C 1
ATOM 700 O O . LYS A 1 90 ? 1.197 1.122 -16.010 1.00 86.38 90 LYS A O 1
ATOM 705 N N . GLY A 1 91 ? 1.390 -0.025 -14.089 1.00 82.56 91 GLY A N 1
ATOM 706 C CA . GLY A 1 91 ? 2.658 0.584 -13.682 1.00 82.56 91 GLY A CA 1
ATOM 707 C C . GLY A 1 91 ? 2.519 2.057 -13.275 1.00 82.56 91 GLY A C 1
ATOM 708 O O . GLY A 1 91 ? 3.495 2.805 -13.316 1.00 82.56 91 GLY A O 1
ATOM 709 N N . GLU A 1 92 ? 1.314 2.488 -12.892 1.00 82.81 92 GLU A N 1
ATOM 710 C CA . GLU A 1 92 ? 1.003 3.870 -12.523 1.00 82.81 92 GLU A CA 1
ATOM 711 C C . GLU A 1 92 ? 0.779 3.974 -11.013 1.00 82.81 92 GLU A C 1
ATOM 713 O O . GLU A 1 92 ? -0.115 3.345 -10.445 1.00 82.81 92 GLU A O 1
ATOM 718 N N . ILE A 1 93 ? 1.581 4.804 -10.349 1.00 76.94 93 ILE A N 1
ATOM 719 C CA . ILE A 1 93 ? 1.418 5.087 -8.922 1.00 76.94 93 ILE A CA 1
ATOM 720 C C . ILE A 1 93 ? 0.378 6.208 -8.766 1.00 76.94 93 ILE A C 1
ATOM 722 O O . ILE A 1 93 ? 0.448 7.196 -9.505 1.00 76.94 93 ILE A O 1
ATOM 726 N N . PRO A 1 94 ? -0.561 6.111 -7.803 1.00 71.50 94 PRO A N 1
ATOM 727 C CA . PRO A 1 94 ? -1.488 7.190 -7.503 1.00 71.50 94 PRO A CA 1
ATOM 728 C C . PRO A 1 94 ? -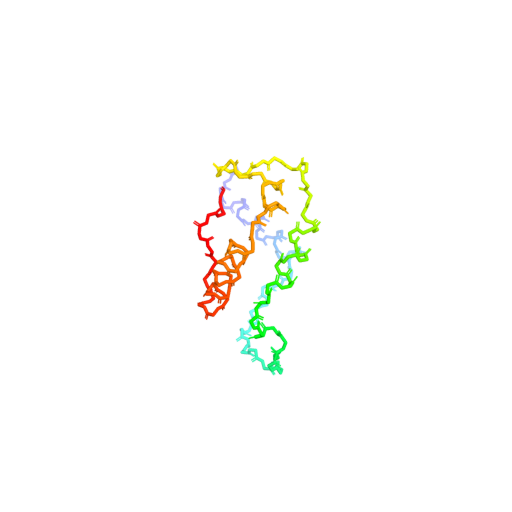0.748 8.508 -7.285 1.00 71.50 94 PRO A C 1
ATOM 730 O O . PRO A 1 94 ? 0.101 8.635 -6.400 1.00 71.50 94 PRO A O 1
ATOM 733 N N . ASN A 1 95 ? -1.091 9.506 -8.089 1.00 68.81 95 ASN A N 1
ATOM 734 C CA . ASN A 1 95 ? -0.458 10.814 -8.055 1.00 68.81 95 ASN A CA 1
ATOM 735 C C . ASN A 1 95 ? -0.995 11.639 -6.875 1.00 68.81 95 ASN A C 1
ATOM 737 O O . ASN A 1 95 ? -1.816 12.516 -7.093 1.00 68.81 95 ASN A O 1
ATOM 741 N N . ASN A 1 96 ? -0.588 11.327 -5.639 1.00 60.56 96 ASN A N 1
ATOM 742 C CA . ASN A 1 96 ? -0.857 12.142 -4.441 1.00 60.56 96 ASN A CA 1
ATOM 743 C C . ASN A 1 96 ? 0.266 12.022 -3.388 1.00 60.56 96 ASN A C 1
ATOM 745 O O . ASN A 1 96 ? 0.019 11.943 -2.187 1.00 60.56 96 ASN A O 1
ATOM 749 N N . GLY A 1 97 ? 1.522 12.012 -3.844 1.00 50.09 97 GLY A N 1
ATOM 750 C CA . GLY A 1 97 ? 2.706 12.146 -2.993 1.00 50.09 97 GLY A CA 1
ATOM 751 C C . GLY A 1 97 ? 3.333 13.535 -3.117 1.00 50.09 97 GLY A C 1
ATOM 752 O O . GLY A 1 97 ? 4.325 13.689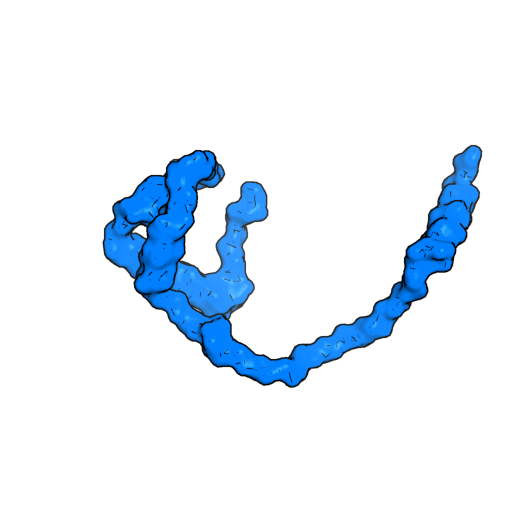 -3.828 1.00 50.09 97 GLY A O 1
ATOM 753 N N . LYS A 1 98 ? 2.761 14.533 -2.438 1.00 36.69 98 LYS A N 1
ATOM 754 C CA . LYS A 1 98 ? 3.461 15.753 -2.014 1.00 36.69 98 LYS A CA 1
ATOM 755 C C . LYS A 1 98 ? 3.045 16.121 -0.601 1.00 36.69 98 LYS A C 1
ATOM 757 O O . LYS A 1 98 ? 1.833 16.024 -0.318 1.00 36.69 98 LYS A O 1
#

Sequence (98 aa):
MDAADLSSMFSNLASKRMPPPTQIPMRDYVGAPNEELGWPITEAEVRHALNKVRTTTAPGPDSVTNKTLRNLDDQSISKLTEYYNHCLEKGEIPNNGK